Protein AF-A0A2J8QPT3-F1 (afdb_monomer)

pLDDT: mean 88.06, std 6.5, range [61.59, 94.44]

Solvent-accessible surface area (backbone atoms only — not comparable to full-atom values): 2878 Å² total; per-residue (Å²): 114,63,68,61,56,53,46,69,72,43,49,80,75,42,67,83,74,58,85,49,64,69,59,49,53,53,49,33,54,76,68,73,44,91,69,55,66,69,58,53,50,60,74,76,106

Foldseek 3Di:
DVVVVLCVLLCVLCVVVDDDLVSVVVSCVVVVNDDDSVVSVVVVD

Sequence (45 aa):
MEMRWFLSKIQDDFRGGKINLEKTQRLLEKLDIRCSYIHVKQIFK

Secondary structure (DSSP, 8-state):
-HHHHHHHHHHHHHTTS---HHHHHHHHHHTT----HHHHHHHT-

Radius of gyration: 11.11 Å; Cα contacts (8 Å, |Δi|>4): 22; chains: 1; bounding box: 23×22×28 Å

Nearest PDB structures (foldseek):
  5l8a-assembly1_A  TM=6.075E-01  e=3.410E+00  Trypanosoma brucei brucei
  6s6r-assembly1_A  TM=6.854E-01  e=3.639E+00  Trypanosoma brucei brucei
  8fo6-assembly1_B  TM=5.913E-01  e=9.653E+00  Homo sapiens

Organism: Pan troglodytes (NCBI:txid9598)

Structure (mmCIF, N/CA/C/O backbone):
data_AF-A0A2J8QPT3-F1
#
_entry.id   AF-A0A2J8QPT3-F1
#
loop_
_atom_site.group_PDB
_atom_site.id
_atom_site.type_symbol
_atom_site.label_atom_id
_atom_site.label_alt_id
_atom_site.label_comp_id
_atom_site.label_asym_id
_atom_site.label_entity_id
_atom_site.label_seq_id
_atom_site.pdbx_PDB_ins_code
_atom_site.Cartn_x
_atom_site.Cartn_y
_atom_site.Cartn_z
_atom_site.occupancy
_atom_site.B_iso_or_equiv
_atom_site.auth_seq_id
_atom_site.auth_comp_id
_atom_site.auth_asym_id
_atom_site.auth_atom_id
_atom_site.pdbx_PDB_model_num
ATOM 1 N N . MET A 1 1 ? 15.345 -6.877 -12.912 1.00 61.59 1 MET A N 1
ATOM 2 C CA . MET A 1 1 ? 14.046 -6.764 -13.617 1.00 61.59 1 MET A CA 1
ATOM 3 C C . MET A 1 1 ? 12.909 -6.498 -12.631 1.00 61.59 1 MET A C 1
ATOM 5 O O . MET A 1 1 ? 12.128 -5.589 -12.874 1.00 61.59 1 MET A O 1
ATOM 9 N N . GLU A 1 2 ? 12.887 -7.181 -11.480 1.00 63.19 2 GLU A N 1
ATOM 10 C CA . GLU A 1 2 ? 11.858 -7.018 -10.436 1.00 63.19 2 GLU A CA 1
ATOM 11 C C . GLU A 1 2 ? 11.671 -5.595 -9.897 1.00 63.19 2 GLU A C 1
ATOM 13 O O . GLU A 1 2 ? 10.536 -5.140 -9.784 1.00 63.19 2 GLU A O 1
ATOM 18 N N . MET A 1 3 ? 12.750 -4.838 -9.652 1.00 75.62 3 MET A N 1
ATOM 19 C CA . MET A 1 3 ? 12.603 -3.451 -9.180 1.00 75.62 3 MET A CA 1
ATOM 20 C C . MET A 1 3 ? 11.826 -2.572 -10.164 1.00 75.62 3 MET A C 1
ATOM 22 O O . MET A 1 3 ? 11.069 -1.711 -9.733 1.00 75.62 3 MET A O 1
ATOM 26 N N . ARG A 1 4 ? 11.970 -2.790 -11.481 1.00 86.81 4 ARG A N 1
ATOM 27 C CA . ARG A 1 4 ? 11.235 -2.005 -12.488 1.00 86.81 4 ARG A CA 1
ATOM 28 C C . ARG A 1 4 ? 9.746 -2.337 -12.468 1.00 86.81 4 ARG A C 1
ATOM 30 O O . ARG A 1 4 ? 8.928 -1.431 -12.582 1.00 86.81 4 ARG A O 1
ATOM 37 N N . TRP A 1 5 ? 9.403 -3.612 -12.281 1.00 87.50 5 TRP A N 1
ATOM 38 C CA . TRP A 1 5 ? 8.016 -4.043 -12.124 1.00 87.50 5 TRP A CA 1
ATOM 39 C C . TRP A 1 5 ? 7.392 -3.433 -10.866 1.00 87.50 5 TRP A C 1
ATOM 41 O O . TRP A 1 5 ? 6.343 -2.796 -10.953 1.00 87.50 5 TRP A O 1
ATOM 51 N N . PHE A 1 6 ? 8.067 -3.532 -9.721 1.00 86.19 6 PHE A N 1
ATOM 52 C CA . PHE A 1 6 ? 7.549 -2.983 -8.471 1.00 86.19 6 PHE A CA 1
ATOM 53 C C . PHE A 1 6 ? 7.406 -1.457 -8.535 1.00 86.19 6 PHE A C 1
ATOM 55 O O . PHE A 1 6 ? 6.347 -0.921 -8.214 1.00 86.19 6 PHE A O 1
ATOM 62 N N . LEU A 1 7 ? 8.422 -0.758 -9.058 1.00 87.44 7 LEU A N 1
ATOM 63 C CA . LEU A 1 7 ? 8.366 0.687 -9.297 1.00 87.44 7 LEU A CA 1
ATOM 64 C C . LEU A 1 7 ? 7.187 1.069 -10.195 1.00 87.44 7 LEU A C 1
ATOM 66 O O . LEU A 1 7 ? 6.472 2.014 -9.876 1.00 87.44 7 LEU A O 1
ATOM 70 N N . SER A 1 8 ? 6.917 0.307 -11.261 1.00 88.94 8 SER A N 1
ATOM 71 C CA . SER A 1 8 ? 5.771 0.572 -12.140 1.00 88.94 8 SER A CA 1
ATOM 72 C C . SER A 1 8 ? 4.416 0.4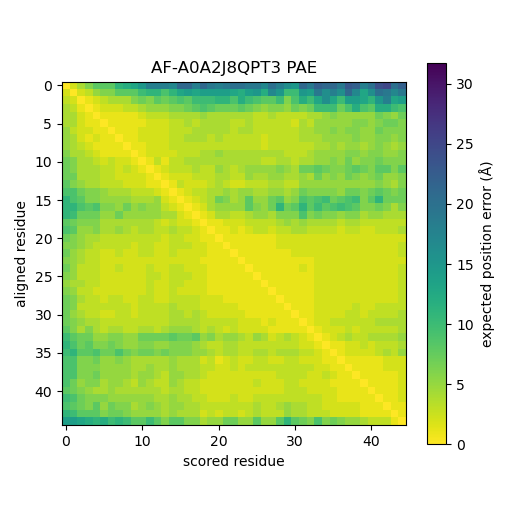79 -11.424 1.00 88.94 8 SER A C 1
ATOM 74 O O . SER A 1 8 ? 3.482 1.183 -11.802 1.00 88.94 8 SER A O 1
ATOM 76 N N . LYS A 1 9 ? 4.312 -0.339 -10.365 1.00 87.62 9 LYS A N 1
ATOM 77 C CA . LYS A 1 9 ? 3.094 -0.503 -9.557 1.00 87.62 9 LYS A CA 1
ATOM 78 C C . LYS A 1 9 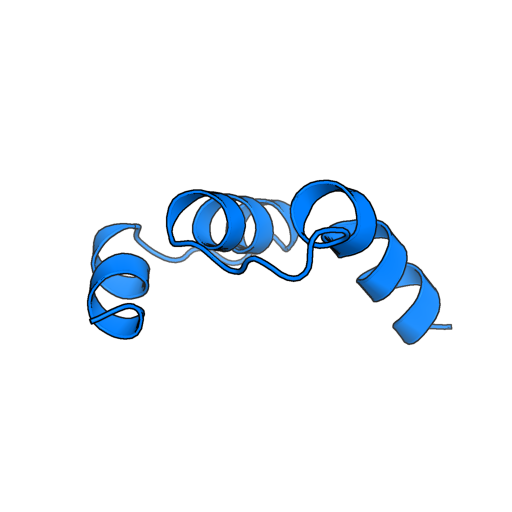? 2.891 0.614 -8.534 1.00 87.62 9 LYS A C 1
ATOM 80 O O . LYS A 1 9 ? 1.744 0.978 -8.283 1.00 87.62 9 LYS A O 1
ATOM 85 N N . ILE A 1 10 ? 3.972 1.150 -7.959 1.00 88.88 10 ILE A N 1
ATOM 86 C CA . ILE A 1 10 ? 3.906 2.145 -6.871 1.00 88.88 10 ILE A CA 1
ATOM 87 C C . ILE A 1 10 ? 4.081 3.594 -7.339 1.00 88.88 10 ILE A C 1
ATOM 89 O O . ILE A 1 10 ? 3.667 4.512 -6.635 1.00 88.88 10 ILE A O 1
ATOM 93 N N . GLN A 1 11 ? 4.708 3.830 -8.496 1.00 87.25 11 GLN A N 1
ATOM 94 C CA . GLN A 1 11 ? 5.155 5.173 -8.881 1.00 87.25 11 GLN A CA 1
ATOM 95 C C . GLN A 1 11 ? 4.022 6.19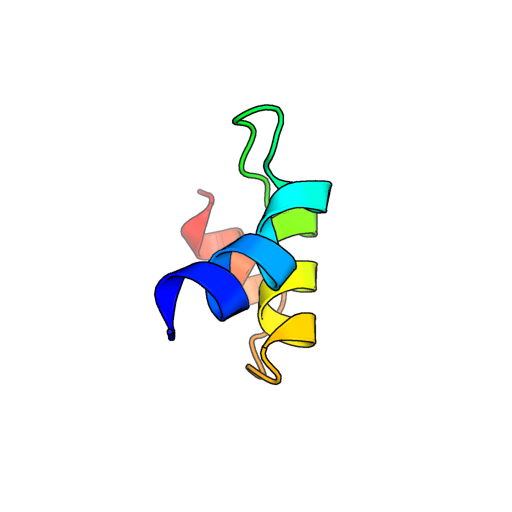5 -8.976 1.00 87.25 11 GLN A C 1
ATOM 97 O O . GLN A 1 11 ? 4.257 7.354 -8.674 1.00 87.25 11 GLN A O 1
ATOM 102 N N . ASP A 1 12 ? 2.814 5.793 -9.364 1.00 84.50 12 ASP A N 1
ATOM 103 C CA . ASP A 1 12 ? 1.695 6.721 -9.549 1.00 84.50 12 ASP A CA 1
ATOM 104 C C . ASP A 1 12 ? 1.151 7.217 -8.197 1.00 84.50 12 ASP A C 1
ATOM 106 O O . ASP A 1 12 ? 1.082 8.417 -7.927 1.00 84.50 12 ASP A O 1
ATOM 110 N N . ASP A 1 13 ? 0.890 6.282 -7.281 1.00 85.94 13 ASP A N 1
ATOM 111 C CA . ASP A 1 13 ? 0.324 6.584 -5.967 1.00 85.94 13 ASP A CA 1
ATOM 112 C C . ASP A 1 13 ? 1.351 7.223 -5.014 1.00 85.94 13 ASP A C 1
ATOM 114 O O . ASP A 1 13 ? 0.987 8.057 -4.176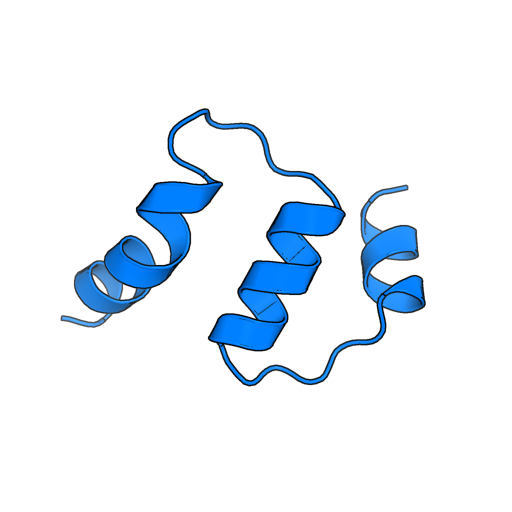 1.00 85.94 13 ASP A O 1
ATOM 118 N N . PHE A 1 14 ? 2.638 6.874 -5.133 1.00 87.19 14 PHE A N 1
ATOM 119 C CA . PHE A 1 14 ? 3.664 7.205 -4.133 1.00 87.19 14 PHE A CA 1
ATOM 120 C C . PHE A 1 14 ? 4.731 8.210 -4.597 1.00 87.19 14 PHE A C 1
ATOM 122 O O . PHE A 1 14 ? 5.605 8.555 -3.802 1.00 87.19 14 PHE A O 1
ATOM 129 N N . ARG A 1 15 ? 4.645 8.773 -5.816 1.00 85.12 15 ARG A N 1
ATOM 130 C CA . ARG A 1 15 ? 5.617 9.779 -6.313 1.00 85.12 15 ARG A CA 1
ATOM 131 C C . ARG A 1 15 ? 5.801 10.977 -5.386 1.00 85.12 15 ARG A C 1
ATOM 133 O O . ARG A 1 15 ? 6.887 11.535 -5.298 1.00 85.12 15 ARG A O 1
ATOM 140 N N . GLY A 1 16 ? 4.727 11.381 -4.710 1.00 85.75 16 GLY A N 1
ATOM 141 C CA . GLY A 1 16 ? 4.726 12.514 -3.785 1.00 85.75 16 GLY A CA 1
ATOM 142 C C . GLY A 1 16 ? 5.310 12.211 -2.401 1.00 85.75 16 GLY A C 1
ATOM 143 O O . GLY A 1 16 ? 5.150 13.036 -1.508 1.00 85.75 16 GLY A O 1
ATOM 144 N N . GLY A 1 17 ? 5.880 11.020 -2.174 1.00 84.12 17 GLY A N 1
ATOM 145 C CA . GLY A 1 17 ? 6.486 10.614 -0.897 1.00 84.12 17 GLY A CA 1
ATOM 146 C C . GLY A 1 17 ? 5.497 10.399 0.256 1.00 84.12 17 GLY A C 1
ATOM 147 O O . GLY A 1 17 ? 5.893 10.002 1.347 1.00 84.12 17 GLY A O 1
ATOM 148 N N . LYS A 1 18 ? 4.200 10.640 0.036 1.00 85.56 18 LYS A N 1
ATOM 149 C CA . LYS A 1 18 ? 3.150 10.450 1.040 1.00 85.56 18 LYS A CA 1
ATOM 150 C C . LYS A 1 18 ? 2.586 9.041 0.970 1.00 85.56 18 LYS A C 1
ATOM 152 O O . LYS A 1 18 ? 1.830 8.715 0.052 1.00 85.56 18 LYS A O 1
ATOM 157 N N . ILE A 1 19 ? 2.905 8.256 1.989 1.00 89.56 19 ILE A N 1
ATOM 158 C CA . ILE A 1 19 ? 2.265 6.978 2.274 1.00 89.56 19 ILE A CA 1
ATOM 159 C C . ILE A 1 19 ? 1.036 7.263 3.145 1.00 89.56 19 ILE A C 1
ATOM 161 O O . ILE A 1 19 ? 1.134 7.954 4.156 1.00 89.56 19 ILE A O 1
ATOM 165 N N . ASN A 1 20 ? 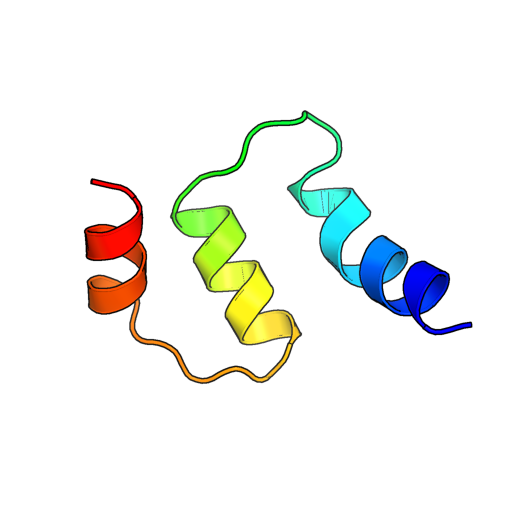-0.132 6.765 2.745 1.00 90.88 20 ASN A N 1
ATOM 166 C CA . ASN A 1 20 ? -1.350 6.862 3.544 1.00 90.88 20 ASN A CA 1
ATOM 167 C C . ASN A 1 20 ? -2.152 5.559 3.468 1.00 90.88 20 ASN A C 1
ATOM 169 O O . ASN A 1 20 ? -1.877 4.689 2.636 1.00 90.88 20 ASN A O 1
ATOM 173 N N . LEU A 1 21 ? -3.140 5.444 4.351 1.00 92.44 21 LEU A N 1
ATOM 174 C CA . LEU A 1 21 ? -3.964 4.252 4.501 1.00 92.44 21 LEU A CA 1
ATOM 175 C C . LEU A 1 21 ? -4.661 3.845 3.192 1.00 92.44 21 LEU A C 1
ATOM 177 O O . LEU 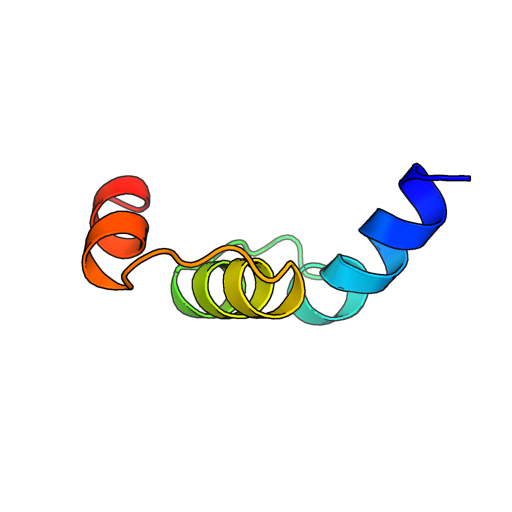A 1 21 ? -4.541 2.698 2.772 1.00 92.44 21 LEU A O 1
ATOM 181 N N . GLU A 1 22 ? -5.338 4.775 2.516 1.00 91.25 22 GLU A N 1
ATOM 182 C CA . GLU A 1 22 ? -6.062 4.483 1.268 1.00 91.25 22 GLU A CA 1
ATOM 183 C C . GLU A 1 22 ? -5.14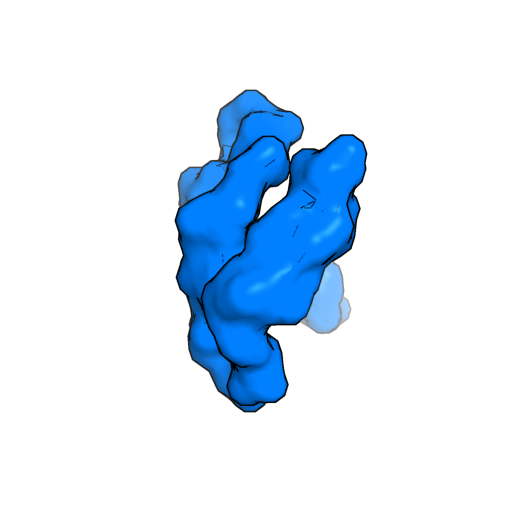0 4.022 0.137 1.00 91.25 22 GLU A C 1
ATOM 185 O O . GLU A 1 22 ? -5.418 3.026 -0.529 1.00 91.25 22 GLU A O 1
ATOM 190 N N . LYS A 1 23 ? -4.017 4.717 -0.069 1.00 92.06 23 LYS A N 1
ATOM 191 C CA . LYS A 1 23 ? -3.027 4.358 -1.093 1.00 92.06 23 LYS A CA 1
ATOM 192 C C . LYS A 1 23 ? -2.396 3.004 -0.808 1.00 92.06 23 LYS A C 1
ATOM 194 O O . LYS A 1 23 ? -2.142 2.238 -1.732 1.00 92.06 23 LYS A O 1
ATOM 199 N N . THR A 1 24 ? -2.171 2.692 0.465 1.00 92.12 24 THR A N 1
ATOM 200 C CA . THR A 1 24 ? -1.595 1.406 0.871 1.00 92.12 24 THR A CA 1
ATOM 201 C C . THR A 1 24 ? -2.591 0.271 0.685 1.00 92.12 24 THR A C 1
ATOM 203 O O . THR A 1 24 ? -2.222 -0.753 0.123 1.00 92.12 24 THR A O 1
ATOM 206 N N . GLN A 1 25 ? -3.863 0.465 1.049 1.00 92.88 25 GLN A N 1
ATOM 207 C CA . GLN A 1 25 ? -4.918 -0.512 0.766 1.00 92.88 25 GLN A CA 1
ATOM 208 C C . GLN A 1 25 ? -5.016 -0.804 -0.741 1.00 92.88 25 GLN A C 1
ATOM 210 O O . GLN A 1 25 ? -4.970 -1.963 -1.147 1.00 92.88 25 GLN A O 1
ATOM 215 N N . ARG A 1 26 ? -5.055 0.242 -1.579 1.00 91.56 26 ARG A N 1
ATOM 216 C CA . ARG A 1 26 ? -5.077 0.100 -3.046 1.00 91.56 26 ARG A CA 1
ATOM 217 C C . ARG A 1 26 ? -3.843 -0.606 -3.597 1.00 91.56 26 ARG A C 1
ATOM 219 O O . ARG A 1 26 ? -3.949 -1.369 -4.552 1.00 91.56 26 ARG A O 1
ATOM 226 N N . LEU A 1 27 ? -2.663 -0.347 -3.033 1.00 91.88 27 LEU A N 1
ATOM 227 C CA . LEU A 1 27 ? -1.442 -1.032 -3.449 1.00 91.88 27 LEU A CA 1
ATOM 228 C C . LEU A 1 27 ? -1.511 -2.530 -3.142 1.00 91.88 27 LEU A C 1
ATOM 230 O O . LEU A 1 27 ? -1.151 -3.334 -3.995 1.00 91.88 27 LEU A O 1
ATOM 234 N N . LEU A 1 28 ? -1.993 -2.905 -1.956 1.00 92.19 28 LEU A N 1
ATOM 235 C CA . LEU A 1 28 ? -2.151 -4.310 -1.578 1.00 92.19 28 LEU A CA 1
ATOM 236 C C . LEU A 1 28 ? -3.115 -5.027 -2.531 1.00 92.19 28 LEU A C 1
ATOM 238 O O . LEU A 1 28 ? -2.781 -6.094 -3.036 1.00 92.19 28 LEU A O 1
ATOM 242 N N . GLU A 1 29 ? -4.232 -4.390 -2.888 1.00 91.25 29 GLU A N 1
ATOM 243 C CA . GLU A 1 29 ? -5.160 -4.895 -3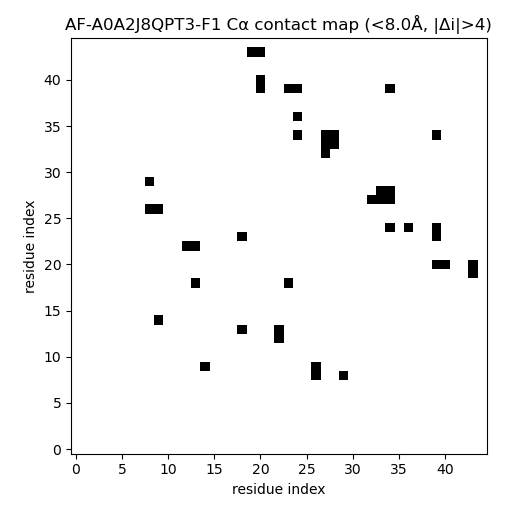.909 1.00 91.25 29 GLU A CA 1
ATOM 244 C C . GLU A 1 29 ? -4.490 -5.049 -5.286 1.00 91.25 29 GLU A C 1
ATOM 246 O O . GLU A 1 29 ? -4.621 -6.089 -5.926 1.00 91.25 29 GLU A O 1
ATOM 251 N N . LYS A 1 30 ? -3.700 -4.060 -5.736 1.00 90.69 30 LYS A N 1
ATOM 252 C CA . LYS A 1 30 ? -2.944 -4.120 -7.009 1.00 90.69 30 LYS A CA 1
ATOM 253 C C . LYS A 1 30 ? -1.894 -5.235 -7.057 1.00 90.69 30 LYS A C 1
ATOM 255 O O . LYS A 1 30 ? -1.475 -5.618 -8.156 1.00 90.69 30 LYS A O 1
ATOM 260 N N . LEU A 1 31 ? -1.423 -5.678 -5.894 1.00 91.00 31 LEU A N 1
ATOM 261 C CA . LEU A 1 31 ? -0.467 -6.771 -5.726 1.00 91.00 31 LEU A CA 1
ATOM 262 C C . LEU A 1 31 ? -1.164 -8.124 -5.500 1.00 91.00 31 LEU A C 1
ATOM 264 O O . LEU A 1 31 ? -0.476 -9.108 -5.252 1.00 91.00 31 LEU A O 1
ATOM 268 N N . ASP A 1 32 ? -2.499 -8.173 -5.591 1.00 91.06 32 ASP A N 1
ATOM 269 C CA . ASP A 1 32 ? -3.334 -9.343 -5.278 1.00 91.06 32 ASP A CA 1
ATOM 270 C C . ASP A 1 32 ? -3.172 -9.840 -3.823 1.00 91.06 32 ASP A C 1
ATOM 272 O O . ASP A 1 32 ? -3.448 -10.987 -3.473 1.00 91.06 32 ASP A O 1
ATOM 276 N N . ILE A 1 33 ? -2.737 -8.951 -2.925 1.00 90.94 33 ILE A N 1
ATOM 277 C CA . ILE A 1 33 ? -2.583 -9.238 -1.502 1.00 90.94 33 ILE A CA 1
ATOM 278 C C . ILE A 1 33 ? -3.914 -8.950 -0.814 1.00 90.94 33 ILE A C 1
ATOM 280 O O . ILE A 1 33 ? -4.294 -7.802 -0.577 1.00 90.94 33 ILE A O 1
ATOM 284 N N . ARG A 1 34 ? -4.622 -10.017 -0.439 1.00 89.50 34 ARG A N 1
ATOM 285 C CA . ARG A 1 34 ? -5.860 -9.919 0.340 1.00 89.50 34 ARG A CA 1
ATOM 286 C C . ARG A 1 34 ? -5.553 -9.501 1.778 1.00 89.50 34 ARG A C 1
ATOM 288 O O . ARG A 1 34 ? -5.234 -10.331 2.622 1.00 89.50 34 ARG A O 1
ATOM 295 N N . CYS A 1 35 ? -5.679 -8.206 2.054 1.00 90.38 35 CYS A N 1
ATOM 296 C CA . CYS A 1 35 ? -5.548 -7.628 3.387 1.00 90.38 35 CYS A CA 1
ATOM 297 C C . CYS A 1 35 ? -6.775 -6.772 3.714 1.00 90.38 35 CYS A C 1
ATOM 299 O O . CYS A 1 35 ? -7.257 -6.010 2.872 1.00 90.38 35 CYS A O 1
ATOM 301 N N . SER A 1 36 ? -7.301 -6.906 4.933 1.00 91.06 36 SER A N 1
ATOM 302 C CA . SER A 1 36 ? -8.467 -6.129 5.345 1.00 91.06 36 SER A CA 1
ATOM 303 C C . SER A 1 36 ? -8.074 -4.683 5.638 1.00 91.06 36 SER A C 1
ATOM 305 O O . SER A 1 36 ? -7.060 -4.413 6.283 1.00 91.06 36 SER A O 1
ATOM 307 N N . TYR A 1 37 ? -8.939 -3.747 5.249 1.00 91.12 37 TYR A N 1
ATOM 308 C CA . TYR A 1 37 ? -8.752 -2.326 5.542 1.00 91.12 37 TYR A CA 1
ATOM 309 C C . TYR A 1 37 ? -8.554 -2.052 7.040 1.00 91.12 37 TYR A C 1
ATOM 311 O O . TYR A 1 37 ? -7.766 -1.189 7.421 1.00 91.12 37 TYR A O 1
ATOM 319 N N . ILE A 1 38 ? -9.232 -2.814 7.908 1.00 93.31 38 ILE A N 1
ATOM 320 C CA . ILE A 1 38 ? -9.078 -2.705 9.365 1.00 93.31 38 ILE A CA 1
ATOM 321 C C . ILE A 1 38 ? -7.644 -3.036 9.783 1.00 93.31 38 ILE A C 1
ATOM 323 O O . ILE A 1 38 ? -7.085 -2.332 10.620 1.00 93.31 38 ILE A O 1
ATOM 327 N N . HIS A 1 39 ? -7.041 -4.071 9.195 1.00 92.44 39 HIS A N 1
ATOM 328 C CA . HIS A 1 39 ? -5.668 -4.456 9.499 1.00 92.44 39 HIS A CA 1
ATOM 329 C C . HIS A 1 39 ? -4.681 -3.375 9.050 1.00 92.44 39 HIS A C 1
ATOM 331 O O . HIS A 1 39 ? -3.866 -2.921 9.850 1.00 92.44 39 HIS A O 1
ATOM 337 N N . VAL A 1 40 ? -4.813 -2.880 7.814 1.00 92.06 40 VAL A N 1
ATOM 338 C CA . VAL A 1 40 ? -3.963 -1.788 7.312 1.00 92.06 40 VAL A CA 1
ATOM 339 C C . VAL A 1 40 ? -4.123 -0.544 8.187 1.00 92.06 40 VAL A C 1
ATOM 341 O O . VAL A 1 40 ? -3.136 0.067 8.583 1.00 92.06 40 VAL A O 1
ATOM 344 N N . LYS A 1 41 ? -5.352 -0.206 8.590 1.00 94.31 41 LYS A N 1
ATOM 345 C CA . LYS A 1 41 ? -5.622 0.932 9.476 1.00 94.31 41 LYS A CA 1
ATOM 346 C C . LYS A 1 41 ? -4.925 0.815 10.830 1.00 94.31 41 LYS A C 1
ATOM 348 O O . LYS A 1 41 ? -4.518 1.840 11.362 1.00 94.31 41 LYS A O 1
ATOM 353 N N . GLN A 1 42 ? -4.803 -0.385 11.396 1.00 94.44 42 GLN A N 1
ATOM 354 C CA . GLN A 1 42 ? -4.083 -0.579 12.660 1.00 94.44 42 GLN A CA 1
ATOM 355 C C . GLN A 1 42 ? -2.571 -0.384 12.502 1.0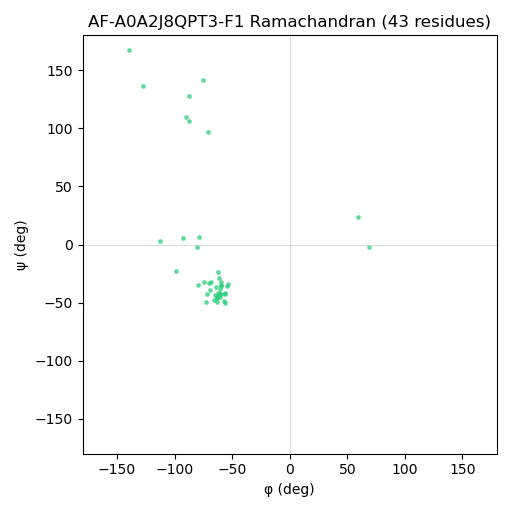0 94.44 42 GLN A C 1
ATOM 357 O O . GLN A 1 42 ? -1.958 0.130 13.423 1.00 94.44 42 GLN A O 1
ATOM 362 N N . ILE A 1 43 ? -1.984 -0.730 11.349 1.00 89.94 43 ILE A N 1
ATOM 363 C CA . ILE A 1 43 ? -0.547 -0.518 11.075 1.00 89.94 43 ILE A CA 1
ATOM 364 C C . ILE A 1 43 ? -0.206 0.975 10.957 1.00 89.94 43 ILE A C 1
ATOM 366 O O . ILE A 1 43 ? 0.896 1.386 11.295 1.00 89.94 43 ILE A O 1
ATOM 370 N N . PHE A 1 44 ? -1.142 1.788 10.464 1.00 88.25 44 PHE A N 1
ATOM 371 C CA . PHE A 1 44 ? -0.960 3.237 10.316 1.00 88.25 44 PHE A CA 1
ATOM 372 C C . PHE A 1 44 ? -1.180 4.041 11.608 1.00 88.25 44 PHE A C 1
ATOM 374 O O . PHE A 1 44 ? -1.058 5.266 11.561 1.00 88.25 44 PHE A O 1
ATOM 381 N N . LYS A 1 45 ? -1.554 3.394 12.718 1.00 84.88 45 LYS A N 1
ATOM 382 C CA . LYS A 1 45 ? -1.627 4.040 14.035 1.00 84.88 45 LYS A CA 1
ATOM 383 C C . LYS A 1 45 ? -0.251 4.100 14.678 1.00 84.88 45 LYS A C 1
ATOM 385 O O . LYS A 1 45 ? 0.001 5.131 15.334 1.00 84.88 45 LYS A O 1
#

Mean predicted aligned error: 4.17 Å